Protein AF-A0A132B1V1-F1 (afdb_monomer_lite)

Sequence (75 aa):
YTADTGTAKQKEELLRTWLASSDQPYIVATSALSASFDYAHVRLVIHINKPSSLVDFAQESGRAGRDGKEAYSLV

Secondary structure (DSSP, 8-state):
--TTSS-HHHHHHHHHHHHH-SS-------TTS-TT---TT--EEE-SS--SSHHHHHHHHTTTTTTSS--EEE-

Foldseek 3Di:
DEPPQDDPVSVVVVVVCCVPDPPRVDDDYDPVVDDPDADQAAAEAEDPDDDPDPVSVCSRVVSHHNVVDHHDYYD

InterPro domains:
  IPR001650 Helicase, C-terminal domain-like [PF00271] (7-68)
  IPR001650 Helicase, C-terminal domain-like [PS51194] (1-75)
  IPR027417 P-loop containing nucleoside triphosphate hydrolase [G3DSA:3.40.50.300] (1-75)
  IPR027417 P-loop containing nucleoside triphosphate hydrolase [SSF52540] (21-73)

Organism: Mollisia scopiformis (NCBI:txid149040)

pLDDT: mean 90.94, std 6.49, range [61.69, 98.19]

Radius of gyration: 12.47 Å; chains: 1; bounding box: 32×25×28 Å

Structure (mmCIF, N/CA/C/O backbone):
data_AF-A0A132B1V1-F1
#
_entry.id   AF-A0A132B1V1-F1
#
loop_
_atom_site.group_PDB
_atom_site.id
_atom_site.type_symbol
_atom_site.label_atom_id
_atom_site.label_alt_id
_atom_site.label_comp_id
_atom_site.label_asym_id
_atom_site.label_entity_id
_atom_site.label_seq_id
_atom_site.pdbx_PDB_ins_code
_atom_site.Cartn_x
_atom_site.Cartn_y
_atom_site.Cartn_z
_atom_site.occupancy
_atom_site.B_iso_or_equiv
_atom_site.auth_seq_id
_atom_site.auth_comp_id
_atom_site.auth_asym_id
_atom_site.auth_atom_id
_atom_site.pdbx_PDB_model_num
ATOM 1 N N . TYR A 1 1 ? 6.828 9.469 -1.543 1.00 85.19 1 TYR A N 1
ATOM 2 C CA . TYR A 1 1 ? 7.767 8.362 -1.276 1.00 85.19 1 TYR A CA 1
ATOM 3 C C . TYR A 1 1 ? 8.211 7.745 -2.597 1.00 85.19 1 TYR A C 1
ATOM 5 O O . TYR A 1 1 ? 7.424 7.114 -3.290 1.00 85.19 1 TYR A O 1
ATOM 13 N N . THR A 1 2 ? 9.459 7.964 -2.983 1.00 88.50 2 THR A N 1
ATOM 14 C CA . THR A 1 2 ? 10.058 7.536 -4.256 1.00 88.50 2 THR A CA 1
ATOM 15 C C . THR A 1 2 ? 11.421 6.891 -4.012 1.00 88.50 2 THR A C 1
ATOM 17 O O . THR A 1 2 ? 11.919 6.871 -2.878 1.00 88.50 2 THR A O 1
ATOM 20 N N . ALA A 1 3 ? 12.044 6.371 -5.072 1.00 85.50 3 ALA A N 1
ATOM 21 C CA . ALA A 1 3 ? 13.415 5.869 -5.005 1.00 85.50 3 ALA A CA 1
ATOM 22 C C . ALA A 1 3 ? 14.373 6.931 -4.429 1.00 85.50 3 ALA A C 1
ATOM 24 O O . ALA A 1 3 ? 15.131 6.618 -3.510 1.00 85.50 3 ALA A O 1
ATOM 25 N N . ASP A 1 4 ? 14.203 8.189 -4.845 1.00 88.12 4 ASP A N 1
ATOM 26 C CA . ASP A 1 4 ? 15.046 9.337 -4.478 1.00 88.12 4 ASP A CA 1
ATOM 27 C C . ASP A 1 4 ? 14.683 9.994 -3.137 1.00 88.12 4 ASP A C 1
ATOM 29 O O . ASP A 1 4 ? 15.238 11.028 -2.771 1.00 88.12 4 ASP A O 1
ATOM 33 N N . THR A 1 5 ? 13.730 9.434 -2.381 1.00 84.19 5 THR A N 1
ATOM 34 C CA . THR A 1 5 ? 13.348 9.982 -1.069 1.00 84.19 5 THR A CA 1
ATOM 35 C C . THR A 1 5 ? 14.450 9.741 -0.038 1.00 84.19 5 THR A C 1
ATOM 37 O O . THR A 1 5 ? 14.368 8.795 0.729 1.00 84.19 5 THR A O 1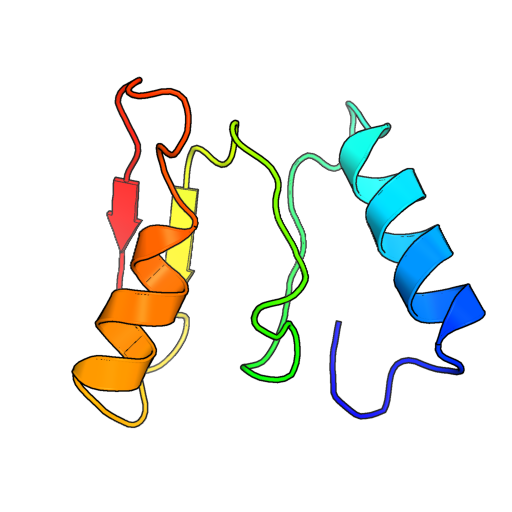
ATOM 40 N N . GLY A 1 6 ? 15.466 10.600 -0.000 1.00 89.38 6 GLY A N 1
ATOM 41 C CA . GLY A 1 6 ? 16.472 10.660 1.061 1.00 89.38 6 GLY A CA 1
ATOM 42 C C . GLY A 1 6 ? 17.151 9.330 1.430 1.00 89.38 6 GLY A C 1
ATOM 4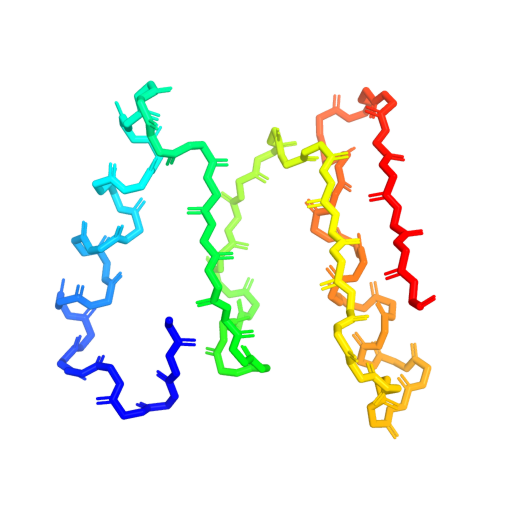3 O O . GLY A 1 6 ? 17.175 8.349 0.687 1.00 89.38 6 GLY A O 1
ATOM 44 N N . THR A 1 7 ? 17.732 9.314 2.626 1.00 91.00 7 THR A N 1
ATOM 45 C CA . THR A 1 7 ? 18.341 8.134 3.251 1.00 91.00 7 THR A CA 1
ATOM 46 C C . THR A 1 7 ? 17.283 7.160 3.777 1.00 91.00 7 THR A C 1
ATOM 48 O O . THR A 1 7 ? 16.137 7.537 4.022 1.00 91.00 7 THR A O 1
ATOM 51 N N . ALA A 1 8 ? 17.674 5.911 4.047 1.00 87.31 8 ALA A N 1
ATOM 52 C CA . ALA A 1 8 ? 16.791 4.915 4.665 1.00 87.31 8 ALA A CA 1
ATOM 53 C C . ALA A 1 8 ? 16.132 5.420 5.965 1.00 87.31 8 ALA A C 1
ATOM 55 O O . ALA A 1 8 ? 14.932 5.238 6.157 1.00 87.31 8 ALA A O 1
ATOM 56 N N . LYS A 1 9 ? 16.887 6.140 6.806 1.00 89.75 9 LYS A N 1
ATOM 57 C CA . LYS A 1 9 ? 16.373 6.736 8.047 1.00 89.75 9 LYS A CA 1
ATOM 58 C C . LYS A 1 9 ? 15.294 7.792 7.785 1.00 89.75 9 LYS A C 1
ATOM 60 O O . LYS A 1 9 ? 14.297 7.839 8.494 1.00 89.75 9 LYS A O 1
ATOM 65 N N . GLN A 1 10 ? 15.464 8.619 6.752 1.00 90.81 10 GLN A N 1
ATOM 66 C CA . GLN A 1 10 ? 14.459 9.617 6.367 1.00 90.81 10 GLN A CA 1
ATOM 67 C C . GLN A 1 10 ? 13.195 8.962 5.799 1.00 90.81 10 GLN A C 1
ATOM 69 O O . GLN A 1 10 ? 12.094 9.428 6.080 1.00 90.81 10 GLN A O 1
ATOM 74 N N . LYS A 1 11 ? 13.335 7.865 5.042 1.00 89.81 11 LYS A N 1
ATOM 75 C CA . LYS A 1 11 ? 12.188 7.072 4.569 1.00 89.81 11 LYS A CA 1
ATOM 76 C C . LYS A 1 11 ? 11.392 6.487 5.735 1.00 89.81 11 LYS A C 1
ATOM 78 O O . LYS A 1 11 ? 10.167 6.551 5.709 1.00 89.81 11 LYS A O 1
ATOM 83 N N . GLU A 1 12 ? 12.070 5.939 6.743 1.00 89.31 12 GLU A N 1
ATOM 84 C CA . GLU A 1 12 ? 11.422 5.398 7.944 1.00 89.31 12 GLU A CA 1
ATOM 85 C C . GLU A 1 12 ? 10.684 6.490 8.729 1.00 89.31 12 GLU A C 1
ATOM 87 O O . GLU A 1 12 ? 9.520 6.311 9.080 1.00 89.31 12 GLU A O 1
ATOM 92 N N . GLU A 1 13 ? 11.323 7.641 8.944 1.00 91.38 13 GLU A N 1
ATOM 93 C CA . GLU A 1 13 ? 10.717 8.760 9.671 1.00 91.38 13 GLU A CA 1
ATOM 94 C C . GLU A 1 13 ? 9.482 9.322 8.957 1.00 91.38 13 GLU A C 1
ATOM 96 O O . GLU A 1 13 ? 8.474 9.628 9.595 1.00 91.38 13 GLU A O 1
ATOM 101 N N . LEU A 1 14 ? 9.519 9.394 7.622 1.00 91.69 14 LEU A N 1
ATOM 102 C CA . LEU A 1 14 ? 8.374 9.825 6.822 1.00 91.69 14 LEU A CA 1
ATOM 103 C C . LEU A 1 14 ? 7.191 8.865 6.992 1.00 91.69 14 LEU A C 1
ATOM 105 O O . LEU A 1 14 ? 6.061 9.316 7.168 1.00 91.69 14 LEU A O 1
ATOM 109 N N . LEU A 1 15 ? 7.444 7.551 6.979 1.00 91.81 15 LEU A N 1
ATOM 110 C CA . LEU A 1 15 ? 6.400 6.551 7.217 1.00 91.81 15 LEU A CA 1
ATOM 111 C C . LEU A 1 15 ? 5.843 6.650 8.640 1.00 91.81 15 LEU A C 1
ATOM 113 O O . LEU A 1 15 ? 4.628 6.639 8.804 1.00 91.81 15 LEU A O 1
ATOM 117 N N . ARG A 1 16 ? 6.703 6.799 9.656 1.00 91.88 16 ARG A N 1
ATOM 118 C CA . ARG A 1 16 ? 6.273 6.995 11.053 1.00 91.88 16 ARG A CA 1
ATOM 119 C C . ARG A 1 16 ? 5.392 8.232 11.202 1.00 91.88 16 ARG A C 1
ATOM 121 O O . ARG A 1 16 ? 4.329 8.148 11.808 1.00 91.88 16 ARG A O 1
ATOM 128 N N . THR A 1 17 ? 5.812 9.348 10.611 1.00 92.88 17 THR A N 1
ATOM 129 C CA . THR A 1 17 ? 5.060 10.608 10.628 1.00 92.88 17 THR A CA 1
ATOM 130 C C . TH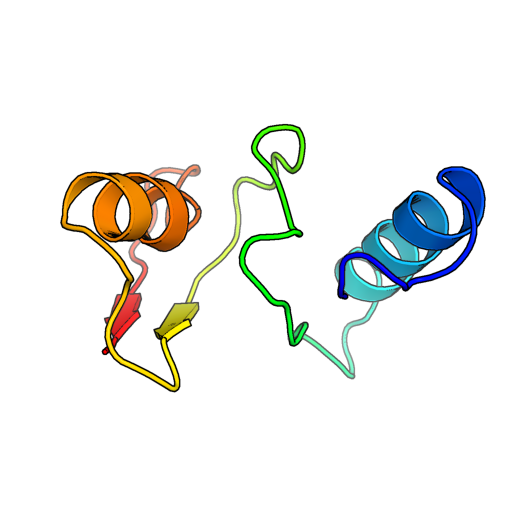R A 1 17 ? 3.697 10.448 9.966 1.00 92.88 17 THR A C 1
ATOM 132 O O . THR A 1 17 ? 2.691 10.856 10.537 1.00 92.88 17 THR A O 1
ATOM 135 N N . TRP A 1 18 ? 3.646 9.818 8.789 1.00 92.62 18 TRP A N 1
ATOM 136 C CA . TRP A 1 18 ? 2.383 9.559 8.102 1.00 92.62 18 TRP A CA 1
ATOM 137 C C . TRP A 1 18 ? 1.447 8.676 8.940 1.00 92.62 18 TRP A C 1
ATOM 139 O O . TRP A 1 18 ? 0.288 9.029 9.120 1.00 92.62 18 TRP A O 1
ATOM 149 N N . LEU A 1 19 ? 1.949 7.581 9.519 1.00 92.25 19 LEU A N 1
ATOM 150 C CA . LEU A 1 19 ? 1.140 6.679 10.348 1.00 92.25 19 LEU A CA 1
ATOM 151 C C . LEU A 1 19 ? 0.611 7.336 11.634 1.00 92.25 19 LEU A C 1
ATOM 153 O O . LEU A 1 19 ? -0.421 6.913 12.150 1.00 92.25 19 LEU A O 1
ATOM 157 N N . ALA A 1 20 ? 1.313 8.341 12.160 1.00 92.31 20 ALA A N 1
ATOM 158 C CA . ALA A 1 20 ? 0.899 9.090 13.344 1.00 92.31 20 ALA A CA 1
ATOM 159 C C . ALA A 1 20 ? -0.017 10.289 13.026 1.00 92.31 20 ALA A C 1
ATOM 161 O O . ALA A 1 20 ? -0.593 10.871 13.945 1.00 92.31 20 ALA A O 1
ATOM 162 N N . SER A 1 21 ? -0.139 10.685 11.755 1.00 91.62 21 SER A N 1
ATOM 163 C CA . SER A 1 21 ? -0.888 11.877 11.358 1.00 91.62 21 SER A CA 1
ATOM 164 C C . SER A 1 21 ? -2.384 11.588 11.225 1.00 91.62 21 SER A C 1
ATOM 166 O O . SER A 1 21 ? -2.800 10.773 10.403 1.00 91.62 21 SER A O 1
ATOM 168 N N . SER A 1 22 ? -3.209 12.306 11.989 1.00 88.69 22 SER A N 1
ATOM 169 C CA . SER A 1 22 ? -4.664 12.349 11.781 1.00 88.69 22 SER A CA 1
ATOM 170 C C . SER A 1 22 ? -5.063 13.238 10.604 1.00 88.69 22 SER A C 1
ATOM 172 O O . SER A 1 22 ? -6.046 12.960 9.921 1.00 88.69 22 SER A O 1
ATOM 174 N N . ASP A 1 23 ? -4.297 14.303 10.367 1.00 93.00 23 ASP A N 1
ATOM 175 C CA . ASP A 1 23 ? -4.678 15.386 9.455 1.00 93.00 23 ASP A CA 1
ATOM 176 C C . ASP A 1 23 ? -4.248 15.100 8.009 1.00 93.00 23 ASP A C 1
ATOM 178 O O . ASP A 1 23 ? -4.801 15.661 7.062 1.00 93.00 23 ASP A O 1
ATOM 182 N N . GLN A 1 24 ? -3.288 14.189 7.822 1.00 92.88 24 GLN A N 1
ATOM 183 C CA . GLN A 1 24 ? -2.845 13.712 6.517 1.00 92.88 24 GLN A CA 1
ATOM 184 C C . GLN A 1 24 ? -2.867 12.175 6.463 1.00 92.88 24 GLN A C 1
ATOM 186 O O . GLN A 1 24 ? -1.822 11.529 6.531 1.00 92.88 24 GLN A O 1
ATOM 191 N N . PRO A 1 25 ? -4.052 11.560 6.287 1.00 92.00 25 PRO A N 1
ATOM 192 C CA . PRO A 1 25 ? -4.229 10.107 6.357 1.00 92.00 25 PRO A CA 1
ATOM 193 C C . PRO A 1 25 ? -3.775 9.366 5.085 1.00 92.00 25 PRO A C 1
ATOM 195 O O . PRO A 1 25 ? -4.153 8.219 4.858 1.00 92.00 25 PRO A O 1
ATOM 198 N N . TYR A 1 26 ? -2.979 10.000 4.221 1.00 93.75 26 TYR A N 1
ATOM 199 C CA . TYR A 1 26 ? -2.569 9.449 2.931 1.00 93.75 26 TYR A CA 1
ATOM 200 C C . TYR A 1 26 ? -1.085 9.687 2.653 1.00 93.75 26 TYR A C 1
ATOM 202 O O . TYR A 1 26 ? -0.488 10.666 3.097 1.00 93.75 26 TYR A O 1
ATOM 210 N N . ILE A 1 27 ? -0.511 8.797 1.849 1.00 93.81 27 ILE A N 1
ATOM 211 C CA . ILE A 1 27 ? 0.844 8.911 1.321 1.00 93.81 27 ILE A CA 1
ATOM 212 C C . ILE A 1 27 ? 0.810 8.668 -0.185 1.00 93.81 27 ILE A C 1
ATOM 214 O O . ILE A 1 27 ? 0.125 7.768 -0.666 1.00 93.81 27 ILE A O 1
ATOM 218 N N . VAL A 1 28 ? 1.565 9.469 -0.935 1.00 93.62 28 VAL A N 1
ATOM 219 C CA . VAL A 1 28 ? 1.765 9.260 -2.373 1.00 93.62 28 VAL A CA 1
ATOM 220 C C . VAL A 1 28 ? 3.112 8.585 -2.582 1.00 93.62 28 VAL A C 1
ATOM 222 O O . VAL A 1 28 ? 4.146 9.067 -2.096 1.00 93.62 28 VAL A O 1
ATOM 225 N N . ALA A 1 29 ? 3.112 7.465 -3.301 1.00 91.94 29 ALA A N 1
ATOM 226 C CA . ALA A 1 29 ? 4.307 6.674 -3.527 1.00 91.94 29 ALA A CA 1
ATOM 227 C C . ALA A 1 29 ? 4.401 6.096 -4.943 1.00 91.94 29 ALA A C 1
ATOM 229 O O . ALA A 1 29 ? 3.396 5.883 -5.609 1.00 91.94 29 ALA A O 1
ATOM 230 N N . THR A 1 30 ? 5.631 5.831 -5.382 1.00 90.50 30 THR A N 1
ATOM 231 C CA . THR A 1 30 ? 5.923 4.958 -6.535 1.00 90.50 30 THR A CA 1
ATOM 232 C C . THR A 1 30 ? 6.092 3.508 -6.068 1.00 90.50 30 THR A C 1
ATOM 234 O O . THR A 1 30 ? 6.186 3.269 -4.863 1.00 90.50 30 THR A O 1
ATOM 237 N N . SER A 1 31 ? 6.312 2.572 -6.996 1.00 82.75 31 SER A N 1
ATOM 238 C CA . SER A 1 31 ? 6.687 1.172 -6.706 1.00 82.75 31 SER A CA 1
ATOM 239 C C . SER A 1 31 ? 7.900 1.012 -5.768 1.00 82.75 31 SER A C 1
ATOM 241 O O . SER A 1 31 ? 8.079 -0.024 -5.134 1.00 82.75 31 SER A O 1
ATOM 243 N N . ALA A 1 32 ? 8.712 2.063 -5.598 1.00 83.19 32 ALA A N 1
ATOM 244 C CA . ALA A 1 32 ? 9.777 2.125 -4.597 1.00 83.19 32 ALA A CA 1
ATOM 245 C C . ALA A 1 32 ? 9.302 1.985 -3.135 1.00 83.19 32 ALA A C 1
ATOM 247 O O . ALA A 1 32 ? 10.133 1.718 -2.265 1.00 83.19 32 ALA A O 1
ATOM 248 N N . LEU A 1 33 ? 8.009 2.168 -2.832 1.00 81.25 33 LEU A N 1
ATOM 249 C CA . LEU A 1 33 ? 7.441 1.767 -1.543 1.00 81.25 33 LEU A CA 1
ATOM 250 C C . LEU A 1 33 ? 7.354 0.239 -1.526 1.00 81.25 33 LEU A C 1
ATOM 252 O O . LEU A 1 33 ? 6.342 -0.347 -1.895 1.00 81.25 33 LEU A O 1
ATOM 256 N N . SER A 1 34 ? 8.468 -0.396 -1.173 1.00 66.75 34 SER A N 1
ATOM 257 C CA . SER A 1 34 ? 8.686 -1.826 -1.377 1.00 66.75 34 SER A CA 1
ATOM 258 C C . SER A 1 34 ? 8.062 -2.705 -0.281 1.00 66.75 34 SER A C 1
ATOM 260 O O . SER A 1 34 ?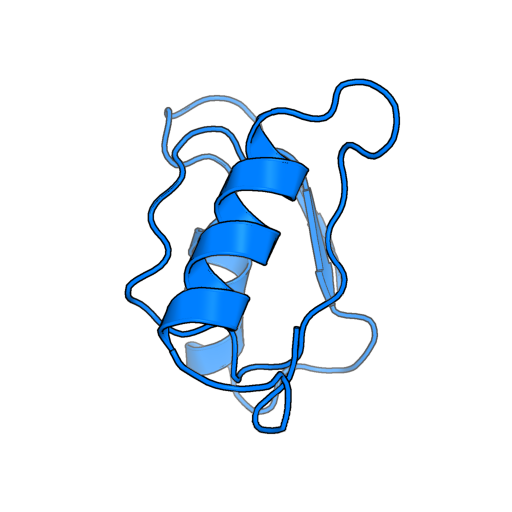 7.294 -2.251 0.575 1.00 66.75 34 SER A O 1
ATOM 262 N N . ALA A 1 35 ? 8.316 -4.011 -0.370 1.00 61.69 35 ALA A N 1
ATOM 263 C CA . ALA A 1 35 ? 7.672 -5.078 0.397 1.00 61.69 35 ALA A CA 1
ATOM 264 C C . ALA A 1 35 ? 7.812 -4.971 1.929 1.00 61.69 35 ALA A C 1
ATOM 266 O O . ALA A 1 35 ? 6.974 -5.518 2.638 1.00 61.69 35 ALA A O 1
ATOM 267 N N . SER A 1 36 ? 8.813 -4.248 2.446 1.00 68.25 36 SER A N 1
ATOM 268 C CA . SER A 1 36 ? 9.063 -4.140 3.894 1.00 68.25 36 SER A CA 1
ATOM 269 C C . SER A 1 36 ? 8.073 -3.240 4.635 1.00 68.25 36 SER A C 1
ATOM 271 O O . SER A 1 36 ? 8.082 -3.199 5.863 1.00 68.25 36 SER A O 1
ATOM 273 N N . PHE A 1 37 ? 7.237 -2.492 3.911 1.00 80.25 37 PHE A N 1
ATOM 274 C CA . PHE A 1 37 ? 6.147 -1.748 4.525 1.00 80.25 37 PHE A CA 1
ATOM 275 C C . PHE A 1 37 ? 4.994 -2.698 4.867 1.00 80.25 37 PHE A C 1
ATOM 277 O O . PHE A 1 37 ? 4.293 -3.19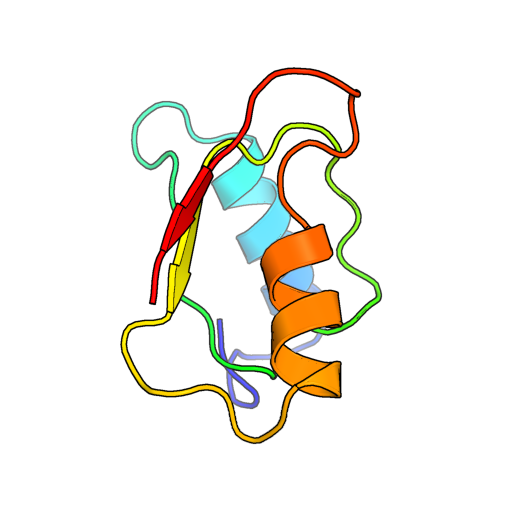2 3.975 1.00 80.25 37 PHE A O 1
ATOM 284 N N . ASP A 1 38 ? 4.807 -2.928 6.164 1.00 85.06 38 ASP A N 1
ATOM 285 C CA . ASP A 1 38 ? 3.738 -3.752 6.712 1.00 85.06 38 ASP A CA 1
ATOM 286 C C . ASP A 1 38 ? 2.886 -2.950 7.697 1.00 85.06 38 ASP A C 1
ATOM 288 O O . ASP A 1 38 ? 3.235 -2.768 8.861 1.00 85.06 38 ASP A O 1
ATOM 292 N N . TYR A 1 39 ? 1.769 -2.426 7.200 1.00 91.69 39 TYR A N 1
ATOM 293 C CA . TYR A 1 39 ? 0.767 -1.754 8.014 1.00 91.69 39 TYR A CA 1
ATOM 294 C C . TYR A 1 39 ? -0.598 -2.361 7.727 1.00 91.69 39 TYR A C 1
ATOM 296 O O . TYR A 1 39 ? -1.081 -2.329 6.594 1.00 91.69 39 TYR A O 1
ATOM 304 N N . ALA A 1 40 ? -1.227 -2.910 8.765 1.00 94.06 40 ALA A N 1
ATOM 305 C CA . ALA A 1 40 ? -2.412 -3.741 8.601 1.00 94.06 40 ALA A CA 1
ATOM 306 C C . ALA A 1 40 ? -3.672 -2.956 8.181 1.00 94.06 40 ALA A C 1
ATOM 308 O O . ALA A 1 40 ? -4.616 -3.530 7.637 1.00 94.06 40 ALA A O 1
ATOM 309 N N . HIS A 1 41 ? -3.698 -1.644 8.434 1.00 95.06 41 HIS A N 1
ATOM 310 C CA . HIS A 1 41 ? -4.931 -0.854 8.435 1.00 95.06 41 HIS A CA 1
ATOM 311 C C . HIS A 1 41 ? -5.122 0.049 7.207 1.00 95.06 41 HIS A C 1
ATOM 313 O O . HIS A 1 41 ? -5.936 0.971 7.242 1.00 95.06 41 HIS A O 1
ATOM 319 N N . VAL A 1 42 ? -4.407 -0.196 6.103 1.00 95.25 42 VAL A N 1
ATOM 320 C CA . VAL A 1 42 ? -4.640 0.545 4.853 1.00 95.25 42 VAL A CA 1
ATOM 321 C C . VAL A 1 42 ? -6.045 0.236 4.320 1.00 95.25 42 VAL A C 1
ATOM 323 O O . VAL A 1 42 ? -6.391 -0.923 4.078 1.00 95.25 42 VAL A O 1
ATOM 326 N N . ARG A 1 43 ? -6.861 1.279 4.122 1.00 97.00 43 ARG A N 1
ATOM 327 C CA . ARG A 1 43 ? -8.254 1.162 3.645 1.00 97.00 43 ARG A CA 1
ATOM 328 C C . ARG A 1 43 ? -8.435 1.372 2.153 1.00 97.00 43 ARG A C 1
ATOM 330 O O . ARG A 1 43 ? -9.409 0.877 1.592 1.00 97.00 43 ARG A O 1
ATOM 337 N N . LEU A 1 44 ? -7.510 2.081 1.521 1.00 96.94 44 LEU A N 1
ATOM 338 C CA . LEU A 1 44 ? -7.625 2.462 0.126 1.00 96.94 44 LEU A CA 1
ATOM 339 C C . LEU A 1 44 ? -6.248 2.462 -0.534 1.00 96.94 44 LEU A C 1
ATOM 341 O O . LEU A 1 44 ? -5.318 3.088 -0.029 1.00 96.94 44 LEU A O 1
ATOM 345 N N . VAL A 1 45 ? -6.143 1.780 -1.672 1.00 95.88 45 VAL A N 1
ATOM 346 C CA . VAL A 1 45 ? -4.996 1.857 -2.585 1.00 95.88 45 VAL A CA 1
ATOM 347 C C . VAL A 1 45 ? -5.503 2.368 -3.930 1.00 95.88 45 VAL A C 1
ATOM 349 O O . VAL A 1 45 ? -6.373 1.744 -4.535 1.00 95.88 45 VAL A O 1
ATOM 352 N N . ILE A 1 46 ? -4.966 3.496 -4.395 1.00 96.31 46 ILE A N 1
ATOM 353 C CA . ILE A 1 46 ? -5.294 4.082 -5.701 1.00 96.31 46 ILE A CA 1
ATOM 354 C C . ILE A 1 46 ? -4.057 4.001 -6.590 1.00 96.31 46 ILE A C 1
ATOM 356 O O . ILE A 1 46 ? -3.013 4.559 -6.248 1.00 96.31 46 ILE A O 1
ATOM 360 N N . HIS A 1 47 ? -4.189 3.363 -7.749 1.00 95.50 47 HIS A N 1
ATOM 361 C CA . HIS A 1 47 ? -3.185 3.418 -8.804 1.00 95.50 47 HIS A CA 1
ATOM 362 C C . HIS A 1 47 ? -3.537 4.580 -9.736 1.00 95.50 47 HIS A C 1
ATOM 364 O O . HIS A 1 47 ? -4.564 4.561 -10.396 1.00 95.50 47 HIS A O 1
ATOM 370 N N . ILE A 1 48 ? -2.698 5.618 -9.777 1.00 94.19 48 ILE A N 1
ATOM 371 C CA . ILE A 1 48 ? -2.920 6.788 -10.654 1.00 94.19 48 ILE A CA 1
ATOM 372 C C . ILE A 1 48 ? -2.658 6.447 -12.129 1.00 94.19 48 ILE A C 1
ATOM 374 O O . ILE A 1 48 ? -3.177 7.098 -13.029 1.00 94.19 48 ILE A O 1
ATOM 378 N N . ASN A 1 49 ? -1.842 5.424 -12.375 1.00 90.62 49 ASN A N 1
ATOM 379 C CA . ASN A 1 49 ? -1.538 4.896 -13.697 1.00 90.62 49 ASN A CA 1
ATOM 380 C C . ASN A 1 49 ? -1.724 3.382 -13.694 1.00 90.62 49 ASN A C 1
ATOM 382 O O . ASN A 1 49 ? -1.702 2.744 -12.641 1.00 90.62 49 ASN A O 1
ATOM 386 N N . LYS A 1 50 ? -1.808 2.801 -14.892 1.00 90.25 50 LYS A N 1
ATOM 387 C CA . LYS A 1 50 ? -1.807 1.350 -15.058 1.00 90.25 50 LYS A CA 1
ATOM 388 C C . LYS A 1 50 ? -0.558 0.732 -14.383 1.00 90.25 50 LYS A C 1
ATOM 390 O O . LYS A 1 50 ? 0.555 1.153 -14.711 1.00 90.25 50 LYS A O 1
ATOM 395 N N . PRO A 1 51 ? -0.723 -0.297 -13.532 1.00 90.94 51 PRO A N 1
ATOM 396 C CA . PRO A 1 51 ? 0.388 -1.085 -12.999 1.00 90.94 51 PRO A CA 1
ATOM 397 C C . PRO A 1 51 ? 1.250 -1.709 -14.107 1.00 90.94 51 PRO A C 1
ATOM 399 O O . PRO A 1 51 ? 0.740 -2.092 -15.166 1.00 90.94 51 PRO A O 1
ATOM 402 N N . SER A 1 52 ? 2.553 -1.868 -13.867 1.00 90.88 52 SER A N 1
ATOM 403 C CA . SER A 1 52 ? 3.488 -2.446 -14.849 1.00 90.88 52 SER A CA 1
ATOM 404 C C . SER A 1 52 ? 3.185 -3.907 -15.185 1.00 90.88 52 SER A C 1
ATOM 406 O O . SER A 1 52 ? 3.403 -4.335 -16.320 1.00 90.88 52 SER A O 1
ATOM 408 N N . SER A 1 53 ? 2.635 -4.666 -14.235 1.00 94.00 53 SER A N 1
ATOM 409 C CA . SER A 1 53 ? 2.198 -6.048 -14.430 1.00 94.00 53 SER A CA 1
ATOM 410 C C . SER A 1 53 ? 1.059 -6.425 -13.476 1.00 94.00 53 SER A C 1
ATOM 412 O O . SER A 1 53 ? 0.778 -5.717 -12.510 1.00 94.00 53 SER A O 1
ATOM 414 N N . LEU A 1 54 ? 0.412 -7.573 -13.721 1.00 93.69 54 LEU A N 1
ATOM 415 C CA . LEU A 1 54 ? -0.563 -8.139 -12.777 1.00 93.69 54 LEU A CA 1
ATOM 416 C C . LEU A 1 54 ? 0.071 -8.505 -11.429 1.00 93.69 54 LEU A C 1
ATOM 418 O O . LEU A 1 54 ? -0.605 -8.440 -10.408 1.00 93.69 54 LEU A O 1
ATOM 422 N N . VAL A 1 55 ? 1.344 -8.911 -11.431 1.00 93.00 55 VAL A N 1
ATOM 423 C CA . VAL A 1 55 ? 2.066 -9.262 -10.202 1.00 93.00 55 VAL A CA 1
ATOM 424 C C . VAL A 1 55 ? 2.298 -8.010 -9.369 1.00 93.00 55 VAL A C 1
ATOM 426 O O . VAL A 1 55 ? 2.020 -8.028 -8.173 1.00 93.00 55 VAL A O 1
ATOM 429 N N . ASP A 1 56 ? 2.726 -6.920 -10.008 1.00 91.31 56 ASP A N 1
ATOM 430 C CA . ASP A 1 56 ? 2.917 -5.633 -9.335 1.00 91.31 56 ASP A CA 1
ATOM 431 C C . ASP A 1 56 ? 1.590 -5.133 -8.76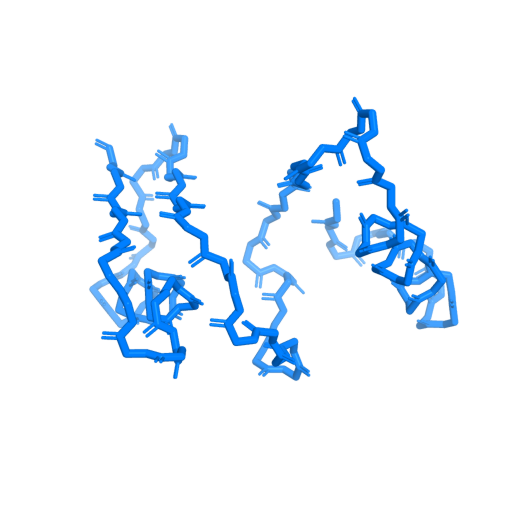9 1.00 91.31 56 ASP A C 1
ATOM 433 O O . ASP A 1 56 ? 1.510 -4.846 -7.578 1.00 91.31 56 ASP A O 1
ATOM 437 N N . PHE A 1 57 ? 0.521 -5.167 -9.576 1.00 92.94 57 PHE A N 1
ATOM 438 C CA . PHE A 1 57 ? -0.822 -4.830 -9.110 1.00 92.94 57 PHE A CA 1
ATOM 439 C C . PHE A 1 57 ? -1.222 -5.654 -7.885 1.00 92.94 57 PHE A C 1
ATOM 441 O O . PHE A 1 57 ? -1.615 -5.080 -6.878 1.00 92.94 57 PHE A O 1
ATOM 448 N N . ALA A 1 58 ? -1.087 -6.984 -7.934 1.00 93.12 58 ALA A N 1
ATOM 449 C CA . ALA A 1 58 ? -1.470 -7.854 -6.825 1.00 93.12 58 ALA A CA 1
ATOM 450 C C . ALA A 1 58 ? -0.669 -7.561 -5.542 1.00 93.12 58 ALA A C 1
ATOM 452 O O . ALA A 1 58 ? -1.221 -7.606 -4.441 1.00 93.12 58 ALA A O 1
ATOM 453 N N . GLN A 1 59 ? 0.623 -7.240 -5.665 1.00 91.75 59 GLN A N 1
ATOM 454 C CA . GLN A 1 59 ? 1.462 -6.862 -4.526 1.00 91.75 59 GLN A CA 1
ATOM 455 C C . GLN A 1 59 ? 1.085 -5.490 -3.954 1.00 91.75 59 GLN A C 1
ATOM 457 O O . GLN A 1 59 ? 1.029 -5.322 -2.734 1.00 91.75 59 GLN A O 1
ATOM 462 N N . GLU A 1 60 ? 0.833 -4.510 -4.820 1.00 92.94 60 GLU A N 1
ATOM 463 C CA . GLU A 1 60 ? 0.489 -3.135 -4.456 1.00 92.94 60 GLU A CA 1
ATOM 464 C C . GLU A 1 60 ? -0.919 -3.054 -3.850 1.00 92.94 60 GLU A C 1
ATOM 466 O O . GLU A 1 60 ? -1.086 -2.533 -2.743 1.00 92.94 60 GLU A O 1
ATOM 471 N N . SER A 1 61 ? -1.917 -3.651 -4.509 1.00 94.31 61 SER A N 1
ATOM 472 C CA . SER A 1 61 ? -3.296 -3.739 -4.020 1.00 94.31 61 SER A CA 1
ATOM 473 C C . SER A 1 61 ? -3.392 -4.553 -2.729 1.00 94.31 61 SER A C 1
ATOM 475 O O . SER A 1 61 ? -4.157 -4.198 -1.835 1.00 94.31 61 SER A O 1
ATOM 477 N N . GLY A 1 62 ? -2.573 -5.603 -2.584 1.00 92.88 62 GLY A N 1
ATOM 478 C CA . GLY A 1 62 ? -2.508 -6.470 -1.398 1.00 92.88 62 GLY A CA 1
ATOM 479 C C . GLY A 1 62 ? -1.985 -5.796 -0.121 1.00 92.88 62 GLY A C 1
ATOM 480 O O . GLY A 1 62 ? -1.848 -6.441 0.923 1.00 92.88 62 GLY A O 1
ATOM 481 N N . ARG A 1 63 ? -1.663 -4.500 -0.170 1.00 92.75 63 ARG A N 1
ATOM 482 C CA . ARG A 1 63 ? -1.404 -3.685 1.027 1.00 92.75 63 ARG A CA 1
ATOM 483 C C . ARG A 1 63 ? -2.694 -3.287 1.738 1.00 92.75 63 ARG A C 1
ATOM 485 O O . ARG A 1 63 ? -2.668 -3.068 2.945 1.00 92.75 63 ARG A O 1
ATOM 492 N N . ALA A 1 64 ? -3.803 -3.193 1.008 1.00 95.75 64 ALA A N 1
ATOM 493 C CA . ALA A 1 64 ? -5.107 -2.877 1.566 1.00 95.75 64 ALA A CA 1
ATOM 494 C C . ALA A 1 64 ? -5.657 -4.054 2.391 1.00 95.75 64 ALA A C 1
ATOM 496 O O . ALA A 1 64 ? -5.491 -5.210 2.013 1.00 95.75 64 ALA A O 1
ATOM 497 N N . GLY A 1 65 ? -6.351 -3.773 3.498 1.00 96.00 65 GLY A N 1
ATOM 498 C CA . GLY A 1 65 ? -7.199 -4.788 4.149 1.00 96.00 65 GLY A CA 1
ATOM 499 C C . GLY A 1 65 ? -6.469 -5.912 4.891 1.00 96.00 65 GLY A C 1
ATOM 500 O O . GLY A 1 65 ? -7.075 -6.946 5.152 1.00 96.00 65 GLY A O 1
ATOM 501 N N . ARG A 1 66 ? -5.187 -5.754 5.242 1.00 95.19 66 ARG A N 1
ATOM 502 C CA . ARG A 1 66 ? -4.397 -6.811 5.912 1.00 95.19 66 ARG A CA 1
ATOM 503 C C . ARG A 1 66 ? -4.909 -7.195 7.304 1.00 95.19 66 ARG A C 1
ATOM 505 O O . ARG A 1 66 ? -4.639 -8.294 7.772 1.00 95.19 66 ARG A O 1
ATOM 512 N N . ASP A 1 67 ? -5.677 -6.322 7.946 1.00 96.75 67 ASP A N 1
ATOM 513 C CA . ASP A 1 67 ? -6.419 -6.601 9.181 1.00 96.75 67 ASP A CA 1
ATOM 514 C C . ASP A 1 67 ? -7.738 -7.374 8.965 1.00 96.75 67 ASP A C 1
ATOM 516 O O . ASP A 1 67 ? -8.495 -7.570 9.916 1.00 96.75 67 ASP A O 1
ATOM 520 N N . GLY A 1 68 ? -8.037 -7.795 7.732 1.00 97.00 68 GLY A N 1
ATOM 521 C CA . GLY A 1 68 ? -9.241 -8.545 7.372 1.00 97.00 68 GLY A CA 1
ATOM 522 C C . GLY A 1 68 ? -10.516 -7.702 7.285 1.00 97.00 68 GLY A C 1
ATOM 523 O O . GLY A 1 68 ? -11.591 -8.252 7.053 1.00 97.00 68 GLY A O 1
ATOM 524 N N . LYS A 1 69 ? -10.426 -6.380 7.474 1.00 98.06 69 LYS A N 1
ATOM 525 C CA . LYS A 1 69 ? -11.561 -5.464 7.305 1.00 98.06 69 LYS A CA 1
ATOM 526 C C . LYS A 1 69 ? -11.706 -5.045 5.848 1.00 98.06 69 LYS A C 1
ATOM 528 O O . LYS A 1 69 ? -10.743 -5.077 5.082 1.00 98.06 69 LYS A O 1
ATOM 533 N N . GLU A 1 70 ? -12.912 -4.601 5.494 1.00 97.88 70 GLU A N 1
ATOM 534 C CA . GLU A 1 70 ? -13.200 -4.090 4.155 1.00 97.88 70 GLU A CA 1
ATOM 535 C C . GLU A 1 70 ? -12.198 -2.996 3.749 1.00 97.88 70 GLU A C 1
ATOM 537 O O . GLU A 1 70 ? -11.849 -2.099 4.529 1.00 97.88 70 GLU A O 1
ATOM 542 N N . ALA A 1 71 ? -11.701 -3.111 2.521 1.00 98.19 71 ALA A N 1
ATOM 543 C CA . ALA A 1 71 ? -10.770 -2.177 1.920 1.00 98.19 71 ALA A CA 1
ATOM 544 C C . ALA A 1 71 ? -10.943 -2.183 0.398 1.00 98.19 71 ALA A C 1
ATOM 546 O O . ALA A 1 71 ? -11.427 -3.155 -0.181 1.00 98.19 71 ALA A O 1
ATOM 547 N N . TYR A 1 72 ? -10.522 -1.097 -0.243 1.00 97.88 72 TYR A N 1
ATOM 548 C CA . TYR A 1 72 ? -10.744 -0.862 -1.664 1.00 97.88 72 TYR A CA 1
ATOM 549 C C . TYR A 1 72 ? -9.417 -0.718 -2.408 1.00 97.88 72 TYR A C 1
ATOM 551 O O . TYR A 1 72 ? -8.463 -0.112 -1.910 1.00 97.88 72 TYR A O 1
ATOM 559 N N . SER A 1 73 ? -9.372 -1.244 -3.631 1.00 96.12 73 SER A N 1
ATOM 560 C CA . SER A 1 73 ? -8.295 -0.982 -4.580 1.00 96.12 73 SER A CA 1
ATOM 561 C C . SER A 1 73 ? -8.886 -0.484 -5.892 1.00 96.12 73 SER A C 1
ATOM 563 O O . SER A 1 73 ? -9.798 -1.103 -6.437 1.00 96.12 73 SER A O 1
ATOM 565 N N . LEU A 1 74 ? -8.386 0.659 -6.357 1.00 95.19 74 LEU A N 1
ATOM 566 C CA . LEU A 1 74 ? -8.836 1.347 -7.562 1.00 95.19 74 LEU A CA 1
ATOM 567 C C . LEU A 1 74 ? -7.653 1.504 -8.525 1.00 95.19 74 LEU A C 1
ATOM 569 O O . LEU A 1 74 ? -6.511 1.690 -8.085 1.00 95.19 74 LEU A O 1
ATOM 573 N N . VAL A 1 75 ? -7.941 1.424 -9.823 1.00 92.56 75 VAL A N 1
ATOM 574 C CA . VAL A 1 75 ? -7.022 1.680 -10.944 1.00 92.56 75 VAL A CA 1
ATOM 575 C C . VAL A 1 75 ? -7.698 2.646 -11.900 1.00 92.56 75 VAL A C 1
ATOM 577 O O . VAL A 1 75 ? -8.927 2.491 -12.082 1.00 92.56 75 VAL A O 1
#